Protein AF-A0A401Q6K4-F1 (afdb_monomer_lite)

Radius of gyration: 17.28 Å; chains: 1; bounding box: 44×30×39 Å

Structure (mmCIF, N/CA/C/O backbone):
data_AF-A0A401Q6K4-F1
#
_entry.id   AF-A0A401Q6K4-F1
#
loop_
_atom_site.group_PDB
_atom_site.id
_atom_site.type_symbol
_atom_site.label_atom_id
_atom_site.label_alt_id
_atom_site.label_comp_id
_atom_site.label_asym_id
_atom_site.label_entity_id
_atom_site.label_seq_id
_atom_site.pdbx_PDB_ins_code
_atom_site.Cartn_x
_atom_site.Cartn_y
_atom_site.Cartn_z
_atom_site.occupancy
_atom_site.B_iso_or_equiv
_atom_site.auth_seq_id
_atom_site.auth_comp_id
_atom_site.auth_asym_id
_atom_site.auth_atom_id
_atom_site.pdbx_PDB_model_num
ATOM 1 N N . PHE A 1 1 ? 7.375 -14.728 -4.746 1.00 57.28 1 PHE A N 1
ATOM 2 C CA . PHE A 1 1 ? 8.450 -13.765 -4.437 1.00 57.28 1 PHE A CA 1
ATOM 3 C C . PHE A 1 1 ? 9.444 -14.452 -3.515 1.00 57.28 1 PHE A C 1
ATOM 5 O O . PHE A 1 1 ? 9.006 -14.977 -2.500 1.00 57.28 1 PHE A O 1
ATOM 12 N N . ASN A 1 2 ? 10.728 -14.509 -3.876 1.00 75.00 2 ASN A N 1
ATOM 13 C CA . ASN A 1 2 ? 11.779 -15.049 -3.009 1.00 75.00 2 ASN A CA 1
ATOM 14 C C . ASN A 1 2 ? 12.765 -13.924 -2.671 1.00 75.00 2 ASN A C 1
ATOM 16 O O . ASN A 1 2 ? 13.470 -13.438 -3.550 1.00 75.00 2 ASN A O 1
ATOM 20 N N . THR A 1 3 ? 12.796 -13.490 -1.413 1.00 74.88 3 THR A N 1
ATOM 21 C CA . THR A 1 3 ? 13.631 -12.361 -0.975 1.00 74.88 3 THR A CA 1
ATOM 22 C C . THR A 1 3 ? 15.122 -12.694 -0.938 1.00 74.88 3 THR A C 1
ATOM 24 O O . THR A 1 3 ? 15.938 -11.778 -0.959 1.00 74.88 3 THR A O 1
ATOM 27 N N . THR A 1 4 ? 15.495 -13.977 -0.9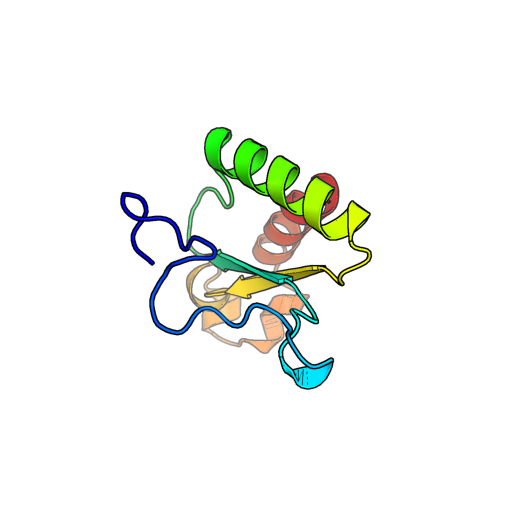26 1.00 85.12 4 THR A N 1
ATOM 28 C CA . THR A 1 4 ? 16.899 -14.422 -0.939 1.00 85.12 4 THR A CA 1
ATOM 29 C C . THR A 1 4 ? 17.439 -14.670 -2.347 1.00 85.12 4 THR A C 1
ATOM 31 O O . THR A 1 4 ? 18.626 -14.939 -2.514 1.00 85.12 4 THR A O 1
ATOM 34 N N . SER A 1 5 ? 16.596 -14.576 -3.377 1.00 85.06 5 SER A N 1
ATOM 35 C CA . SER A 1 5 ? 16.999 -14.745 -4.777 1.00 85.06 5 SER A CA 1
ATOM 36 C C . SER A 1 5 ? 16.282 -13.711 -5.647 1.00 85.06 5 SER A C 1
ATOM 38 O O . SER A 1 5 ? 15.272 -14.034 -6.280 1.00 85.06 5 SER A O 1
ATOM 40 N N . PRO A 1 6 ? 16.755 -12.450 -5.639 1.00 84.88 6 PRO A N 1
ATOM 41 C CA . PRO A 1 6 ? 16.197 -11.387 -6.465 1.00 84.88 6 PRO A CA 1
ATOM 42 C C . PRO A 1 6 ? 16.280 -11.746 -7.952 1.00 84.88 6 PRO A C 1
ATOM 44 O O . PRO A 1 6 ? 17.231 -12.394 -8.384 1.00 84.88 6 PRO A O 1
ATOM 47 N N . ILE A 1 7 ? 15.306 -11.292 -8.743 1.00 86.75 7 ILE A N 1
ATOM 48 C CA . ILE A 1 7 ? 15.364 -11.424 -10.201 1.00 86.75 7 ILE A CA 1
ATOM 49 C C . ILE A 1 7 ? 16.516 -10.559 -10.720 1.00 86.75 7 ILE A C 1
ATOM 51 O O . ILE A 1 7 ? 16.580 -9.362 -10.446 1.00 86.75 7 ILE A O 1
ATOM 55 N N . GLN A 1 8 ? 17.408 -11.181 -11.479 1.00 88.88 8 GLN A N 1
ATOM 56 C CA . GLN A 1 8 ? 18.547 -10.551 -12.138 1.00 88.88 8 GLN A CA 1
ATOM 57 C C . GLN A 1 8 ? 18.418 -10.679 -13.660 1.00 88.88 8 GLN A C 1
ATOM 59 O O . GLN A 1 8 ? 17.598 -11.437 -14.179 1.00 88.88 8 GLN A O 1
ATOM 64 N N . THR A 1 9 ? 19.228 -9.925 -14.401 1.00 89.12 9 THR A N 1
ATOM 65 C CA . THR A 1 9 ? 19.155 -9.867 -15.872 1.00 89.12 9 THR A CA 1
ATOM 66 C C . THR A 1 9 ? 19.561 -11.172 -16.566 1.00 89.12 9 THR A C 1
ATOM 68 O O . THR A 1 9 ? 19.281 -11.354 -17.754 1.00 89.12 9 THR A O 1
ATOM 71 N N . ASP A 1 10 ? 20.215 -12.079 -15.844 1.00 89.75 10 ASP A N 1
ATOM 72 C CA . ASP A 1 10 ? 20.589 -13.438 -16.240 1.00 89.75 10 ASP A CA 1
ATOM 73 C C . ASP A 1 10 ? 19.588 -14.507 -15.760 1.00 89.75 10 ASP A C 1
ATOM 75 O O . ASP A 1 10 ? 19.696 -15.672 -16.150 1.00 89.75 10 ASP A O 1
ATOM 79 N N . THR A 1 11 ? 18.581 -14.130 -14.962 1.00 91.56 11 THR A N 1
ATOM 80 C CA . THR A 1 11 ? 17.544 -15.053 -14.493 1.00 91.56 11 THR A CA 1
ATOM 81 C C . THR A 1 11 ? 16.783 -15.631 -15.682 1.00 91.56 11 THR A C 1
ATOM 83 O O . THR A 1 11 ? 16.322 -14.911 -16.571 1.00 91.56 11 THR A O 1
ATOM 86 N N . LYS A 1 12 ? 16.624 -16.960 -15.704 1.00 89.12 12 LYS A N 1
ATOM 87 C CA . LYS A 1 12 ? 15.899 -17.652 -16.774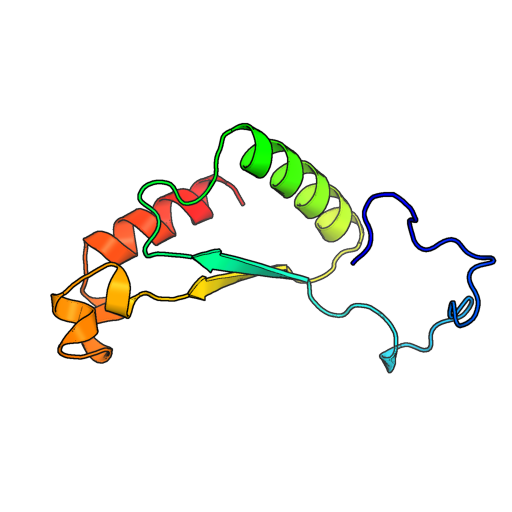 1.00 89.12 12 LYS A CA 1
ATOM 88 C C . LYS A 1 12 ? 14.474 -17.096 -16.888 1.00 89.12 12 LYS A C 1
ATOM 90 O O . LYS A 1 12 ? 13.716 -17.143 -15.926 1.00 89.12 12 LYS A O 1
ATOM 95 N N . GLY A 1 13 ? 14.116 -16.611 -18.077 1.00 87.31 13 GLY A N 1
ATOM 96 C CA . GLY A 1 13 ? 12.814 -15.988 -18.343 1.00 87.31 13 GLY A CA 1
ATOM 97 C C . GLY A 1 13 ? 12.766 -14.474 -18.111 1.00 87.31 13 GLY A C 1
ATOM 98 O O . GLY A 1 13 ? 11.712 -13.883 -18.317 1.00 87.31 13 GLY A O 1
ATOM 99 N N . TYR A 1 14 ? 13.876 -13.830 -17.726 1.00 87.62 14 TYR A N 1
ATOM 100 C CA . TYR A 1 14 ? 13.945 -12.372 -17.641 1.00 87.62 14 TYR A CA 1
ATOM 101 C C . TYR A 1 14 ? 13.814 -11.728 -19.027 1.00 87.62 14 TYR A C 1
ATOM 103 O O . TYR A 1 14 ? 14.599 -12.002 -19.941 1.00 87.62 14 TYR A O 1
ATOM 111 N N . ILE A 1 15 ? 12.836 -10.836 -19.173 1.00 88.56 15 ILE A N 1
ATOM 112 C CA . ILE A 1 15 ? 12.591 -10.095 -20.411 1.00 88.56 15 ILE A CA 1
ATOM 113 C C . ILE A 1 15 ? 13.524 -8.879 -20.434 1.00 88.56 15 ILE A C 1
ATOM 115 O O . ILE A 1 15 ? 13.260 -7.859 -19.803 1.00 88.56 15 ILE A O 1
ATOM 119 N N . LYS A 1 16 ? 14.643 -8.989 -21.160 1.00 86.50 16 LYS A N 1
ATOM 120 C CA . LYS A 1 16 ? 15.649 -7.912 -21.259 1.00 86.50 16 LYS A CA 1
ATOM 121 C C . LYS A 1 16 ? 15.143 -6.675 -21.998 1.00 86.50 16 LYS A C 1
ATOM 123 O O . LYS A 1 16 ? 15.517 -5.560 -21.651 1.00 86.50 16 LYS A O 1
ATOM 128 N N . SER A 1 17 ? 14.316 -6.880 -23.016 1.00 88.75 17 SER A N 1
ATOM 129 C CA . SER A 1 17 ? 13.779 -5.822 -23.871 1.00 88.75 17 SER A CA 1
ATOM 130 C C . SER A 1 17 ? 12.267 -5.953 -23.906 1.00 88.75 17 SER A C 1
ATOM 132 O O . SER A 1 17 ? 11.711 -6.537 -24.829 1.00 88.75 17 SER A O 1
ATOM 134 N N . ALA A 1 18 ? 11.626 -5.459 -22.848 1.00 87.00 18 ALA A N 1
ATOM 135 C CA . ALA A 1 18 ? 10.178 -5.470 -22.729 1.00 87.00 18 ALA A CA 1
ATOM 136 C C . ALA A 1 18 ? 9.548 -4.584 -23.810 1.00 87.00 18 ALA A C 1
ATOM 138 O O . ALA A 1 18 ? 9.927 -3.421 -23.986 1.00 87.00 18 ALA A O 1
ATOM 139 N N . THR A 1 19 ? 8.560 -5.126 -24.511 1.00 92.44 19 THR A N 1
ATOM 140 C CA . THR A 1 19 ? 7.605 -4.336 -25.287 1.00 92.44 19 THR A CA 1
ATOM 141 C C . THR A 1 19 ? 6.810 -3.427 -24.354 1.00 92.44 19 THR A C 1
ATOM 143 O O . THR A 1 19 ? 6.768 -3.645 -23.144 1.00 92.44 19 THR A O 1
ATOM 146 N N . ILE A 1 20 ? 6.144 -2.405 -24.900 1.00 88.44 20 ILE A N 1
ATOM 147 C CA . ILE A 1 20 ? 5.341 -1.470 -24.095 1.00 88.44 20 ILE A CA 1
ATOM 148 C C . ILE A 1 20 ? 4.348 -2.232 -23.204 1.00 88.44 20 ILE A C 1
ATOM 150 O O . ILE A 1 20 ? 4.314 -1.983 -22.007 1.00 88.44 20 ILE A O 1
ATOM 154 N N . GLY A 1 21 ? 3.637 -3.223 -23.758 1.00 89.38 21 GLY A N 1
ATOM 155 C CA . GLY A 1 21 ? 2.647 -4.022 -23.025 1.00 89.38 21 GLY A CA 1
ATOM 156 C C . GLY A 1 21 ? 3.218 -4.922 -21.921 1.00 89.38 21 GLY A C 1
ATOM 157 O O . GLY A 1 21 ? 2.467 -5.368 -21.060 1.00 89.38 21 GLY A O 1
ATOM 158 N N . GLU A 1 22 ? 4.528 -5.163 -21.911 1.00 87.94 22 GLU A N 1
ATOM 159 C CA . GLU A 1 22 ? 5.218 -5.960 -20.888 1.00 87.94 22 GLU A CA 1
ATOM 160 C C . GLU A 1 22 ? 5.812 -5.096 -19.765 1.00 87.94 22 GLU A C 1
ATOM 162 O O . GLU A 1 22 ? 6.312 -5.630 -18.773 1.00 87.94 22 GLU A O 1
ATOM 167 N N . ARG A 1 23 ? 5.783 -3.762 -19.898 1.00 88.56 23 ARG A N 1
ATOM 168 C CA . ARG A 1 23 ? 6.274 -2.847 -18.860 1.00 88.56 23 ARG A CA 1
ATOM 169 C C . ARG A 1 23 ? 5.260 -2.722 -17.724 1.00 88.56 23 ARG A C 1
ATOM 171 O O . ARG A 1 23 ? 4.072 -2.996 -17.868 1.00 88.56 23 ARG A O 1
ATOM 178 N N . ILE A 1 24 ? 5.743 -2.287 -16.565 1.00 90.00 24 ILE A N 1
ATOM 179 C CA . ILE A 1 24 ? 4.874 -1.943 -15.440 1.00 90.00 24 ILE A CA 1
ATOM 180 C C . ILE A 1 24 ? 4.172 -0.629 -15.780 1.00 90.00 24 ILE A C 1
ATOM 182 O O . ILE A 1 24 ? 4.829 0.382 -16.009 1.00 90.00 24 ILE A O 1
ATOM 186 N N . HIS A 1 25 ? 2.843 -0.659 -15.802 1.00 93.06 25 HIS A N 1
ATOM 187 C CA . HIS A 1 25 ? 2.014 0.511 -16.107 1.00 93.06 25 HIS A CA 1
ATOM 188 C C . HIS A 1 25 ? 1.469 1.196 -14.852 1.00 93.06 25 HIS A C 1
ATOM 190 O O . HIS A 1 25 ? 1.038 2.340 -14.919 1.00 93.06 25 HIS A O 1
ATOM 196 N N . CYS A 1 26 ? 1.438 0.491 -13.721 1.00 94.56 26 CYS A N 1
ATOM 197 C CA . CYS A 1 26 ? 0.969 1.008 -12.443 1.00 94.56 26 CYS A CA 1
ATOM 198 C C . CYS A 1 26 ? 1.507 0.136 -11.306 1.00 94.56 26 CYS A C 1
ATOM 200 O O . CYS A 1 26 ? 1.674 -1.077 -11.470 1.00 94.56 26 CYS A O 1
ATOM 202 N N . VAL A 1 27 ? 1.749 0.748 -10.151 1.00 94.19 27 VAL A N 1
ATOM 203 C CA . VAL A 1 27 ? 2.060 0.052 -8.900 1.00 94.19 27 VAL A CA 1
ATOM 204 C C . VAL A 1 27 ? 0.880 0.189 -7.945 1.00 94.19 27 VAL A C 1
ATOM 206 O O . VAL A 1 27 ? 0.393 1.292 -7.704 1.00 94.19 27 VAL A O 1
ATOM 209 N N . VAL A 1 28 ? 0.432 -0.940 -7.388 1.00 94.88 28 VAL A N 1
ATOM 210 C CA . VAL A 1 28 ? -0.674 -0.989 -6.424 1.00 94.88 28 VAL A CA 1
ATOM 211 C C . VAL A 1 28 ? -0.163 -1.433 -5.055 1.00 94.88 28 VAL A C 1
ATOM 213 O O . VAL A 1 28 ? 0.386 -2.526 -4.915 1.00 94.88 28 VAL A O 1
ATOM 216 N N . TYR A 1 29 ? -0.385 -0.607 -4.034 1.00 92.12 29 TYR A N 1
ATOM 217 C CA . TYR A 1 29 ? -0.099 -0.919 -2.633 1.00 92.12 29 TYR A CA 1
ATOM 218 C C . TYR A 1 29 ? -1.349 -1.494 -1.973 1.00 92.12 29 TYR A C 1
ATOM 220 O O . TYR A 1 29 ? -2.310 -0.773 -1.725 1.00 92.12 29 TYR A O 1
ATOM 228 N N . VAL A 1 30 ? -1.347 -2.796 -1.691 1.00 93.69 30 VAL A N 1
ATOM 229 C CA . VAL A 1 30 ? -2.491 -3.480 -1.074 1.00 93.69 30 VAL A CA 1
ATOM 230 C C . VAL A 1 30 ? -2.330 -3.486 0.443 1.00 93.69 30 VAL A C 1
ATOM 232 O O . VAL A 1 30 ? -1.381 -4.077 0.960 1.00 93.69 30 VAL A O 1
ATOM 235 N N . LEU A 1 31 ? -3.249 -2.832 1.154 1.00 93.56 31 LEU A N 1
ATOM 236 C CA . LEU A 1 31 ? -3.205 -2.664 2.607 1.00 93.56 31 LEU A CA 1
ATOM 237 C C . LEU A 1 31 ? -4.417 -3.313 3.270 1.00 93.56 31 LEU A C 1
ATOM 239 O O . LEU A 1 31 ? -5.532 -3.233 2.763 1.00 93.56 31 LEU A O 1
ATOM 243 N N . ASP A 1 32 ? -4.194 -3.954 4.411 1.00 95.12 32 ASP A N 1
ATOM 244 C CA . ASP A 1 32 ? -5.232 -4.638 5.181 1.00 95.12 32 ASP A CA 1
ATOM 245 C C . ASP A 1 32 ? -5.820 -3.678 6.230 1.00 95.12 32 ASP A C 1
ATOM 247 O O . ASP A 1 32 ? -5.142 -3.298 7.190 1.00 95.12 32 ASP A O 1
ATOM 251 N N . ALA A 1 33 ? -7.078 -3.270 6.041 1.00 95.44 33 ALA A N 1
ATOM 252 C CA . ALA A 1 33 ? -7.766 -2.353 6.940 1.00 95.44 33 ALA A CA 1
ATOM 253 C C . 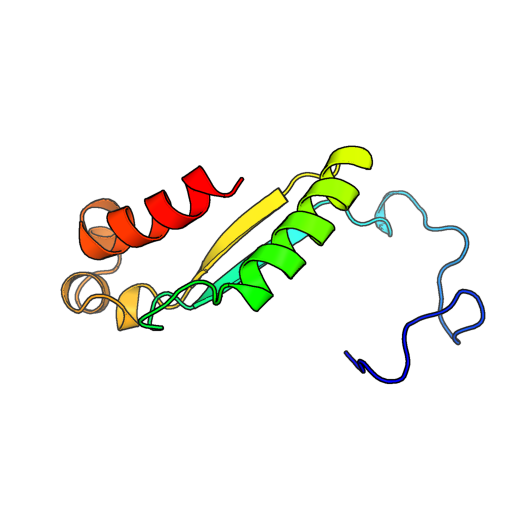ALA A 1 33 ? -8.066 -2.980 8.303 1.00 95.44 33 ALA A C 1
ATOM 255 O O . ALA A 1 33 ? -8.156 -2.235 9.278 1.00 95.44 33 ALA A O 1
ATOM 256 N N . SER A 1 34 ? -8.187 -4.308 8.410 1.00 95.12 34 SER A N 1
ATOM 257 C CA . SER A 1 34 ? -8.527 -4.962 9.682 1.00 95.12 34 SER A CA 1
ATOM 258 C C . SER A 1 34 ? -7.356 -4.972 10.666 1.00 95.12 34 SER A C 1
ATOM 260 O O . SER A 1 34 ? -7.521 -5.231 11.860 1.00 95.12 34 SER A O 1
ATOM 262 N N . LYS A 1 35 ? -6.151 -4.608 10.207 1.00 93.75 35 LYS A N 1
ATOM 263 C CA . LYS A 1 35 ? -4.999 -4.409 11.085 1.00 93.75 35 LYS A CA 1
ATOM 264 C C . LYS A 1 35 ? -5.155 -3.137 11.928 1.00 93.75 35 LYS A C 1
ATOM 266 O O . LYS A 1 35 ? -5.546 -2.092 11.400 1.00 93.75 35 LYS A O 1
ATOM 271 N N . PRO A 1 36 ? -4.774 -3.174 13.220 1.00 85.44 36 PRO A N 1
ATOM 272 C CA . PRO A 1 36 ? -4.815 -1.990 14.081 1.00 85.44 36 PRO A CA 1
ATOM 273 C C . PRO A 1 36 ? -3.877 -0.888 13.572 1.00 85.44 36 PRO A C 1
ATOM 275 O O . PRO A 1 36 ? -4.212 0.290 13.630 1.00 85.44 36 PRO A O 1
ATOM 278 N N . THR A 1 37 ? -2.745 -1.281 12.985 1.00 88.94 37 THR A N 1
ATOM 279 C CA . THR A 1 37 ? -1.784 -0.382 12.344 1.00 88.94 37 THR A CA 1
ATOM 280 C C . THR A 1 37 ? -1.693 -0.720 10.861 1.00 88.94 37 THR A C 1
ATOM 282 O O . THR A 1 37 ? -1.395 -1.862 10.516 1.00 88.94 37 THR A O 1
ATOM 285 N N . LEU A 1 38 ? -1.910 0.270 9.990 1.00 88.06 38 LEU A N 1
ATOM 286 C CA . LEU A 1 38 ? -1.805 0.104 8.532 1.00 88.06 38 LEU A CA 1
ATOM 287 C C . LEU A 1 38 ? -0.366 -0.153 8.075 1.00 88.06 38 LEU A C 1
ATOM 289 O O . LEU A 1 38 ? -0.118 -1.036 7.260 1.00 88.06 38 LEU A O 1
ATOM 293 N N . LEU A 1 39 ? 0.582 0.619 8.611 1.00 88.25 39 LEU A N 1
ATOM 294 C CA . LEU A 1 39 ? 2.000 0.548 8.271 1.00 88.25 39 LEU A CA 1
ATOM 295 C C . LEU A 1 39 ? 2.836 0.663 9.542 1.00 88.25 39 LEU A C 1
ATOM 297 O O . LEU A 1 39 ? 2.681 1.613 10.309 1.00 88.25 39 LEU A O 1
ATOM 301 N N . SER A 1 40 ? 3.741 -0.290 9.764 1.00 90.19 40 SER A N 1
ATOM 302 C CA . SER A 1 40 ? 4.789 -0.120 10.771 1.00 90.19 40 SER A CA 1
ATOM 303 C C . SER A 1 40 ? 5.796 0.946 10.307 1.00 90.19 40 SER A C 1
ATOM 305 O O . SER A 1 40 ? 5.935 1.156 9.100 1.00 90.19 40 SER A O 1
ATOM 307 N N . PRO A 1 41 ? 6.570 1.569 11.218 1.00 90.31 41 PRO A N 1
ATOM 308 C CA . PRO A 1 41 ? 7.600 2.539 10.834 1.00 90.31 41 PRO A CA 1
ATOM 309 C C . PRO A 1 41 ? 8.637 1.984 9.847 1.00 90.31 41 PRO A C 1
ATOM 311 O O . PRO A 1 41 ? 9.197 2.720 9.041 1.00 90.31 41 PRO A O 1
ATOM 314 N N . GLU A 1 42 ? 8.918 0.680 9.906 1.00 90.88 42 GLU A N 1
ATOM 315 C CA . GLU A 1 42 ? 9.803 0.012 8.949 1.00 90.88 42 GLU A CA 1
ATOM 316 C C . GLU A 1 42 ? 9.147 -0.124 7.569 1.00 90.88 42 GLU A C 1
ATOM 318 O O . GLU A 1 42 ? 9.788 0.138 6.550 1.00 90.88 42 GLU A O 1
ATOM 323 N N . MET A 1 43 ? 7.870 -0.520 7.532 1.00 88.81 43 MET A N 1
ATOM 324 C CA . MET A 1 43 ? 7.122 -0.668 6.284 1.00 88.81 43 MET A CA 1
ATOM 325 C C . MET A 1 43 ? 6.938 0.680 5.590 1.00 88.81 43 MET A C 1
ATOM 327 O O . MET A 1 43 ? 7.102 0.768 4.380 1.00 88.81 43 MET A O 1
ATOM 331 N N . GLU A 1 44 ? 6.668 1.730 6.362 1.00 88.81 44 GLU A N 1
ATOM 332 C CA . GLU A 1 44 ? 6.571 3.103 5.873 1.00 88.81 44 GLU A CA 1
ATOM 333 C C . GLU A 1 44 ? 7.855 3.542 5.167 1.00 88.81 44 GLU A C 1
ATOM 335 O O . GLU A 1 44 ? 7.802 3.925 4.005 1.00 88.81 44 GLU A O 1
ATOM 340 N N . ARG A 1 45 ? 9.028 3.370 5.795 1.00 91.19 45 ARG A N 1
ATOM 341 C CA . ARG A 1 45 ? 10.313 3.695 5.147 1.00 91.19 45 ARG A CA 1
ATOM 342 C C . ARG A 1 45 ? 10.517 2.920 3.847 1.00 91.19 45 ARG A C 1
ATOM 344 O O . ARG A 1 45 ? 10.964 3.493 2.860 1.00 91.19 45 ARG A O 1
ATOM 351 N N . LYS A 1 46 ? 10.195 1.621 3.837 1.00 90.31 46 LYS A N 1
ATOM 352 C CA . LYS A 1 46 ? 10.305 0.779 2.634 1.00 90.31 46 LYS A CA 1
ATOM 353 C C . LYS A 1 46 ? 9.373 1.263 1.525 1.00 90.31 46 LYS A C 1
ATOM 355 O O . LYS A 1 46 ? 9.801 1.333 0.376 1.00 90.31 46 LYS A O 1
ATOM 360 N N . MET A 1 47 ? 8.131 1.609 1.862 1.00 90.00 47 MET A N 1
ATOM 361 C CA . MET A 1 47 ? 7.167 2.131 0.896 1.00 90.00 47 MET A CA 1
ATOM 362 C C . MET A 1 47 ? 7.598 3.485 0.349 1.00 90.00 47 MET A C 1
ATOM 364 O O . MET A 1 47 ? 7.608 3.614 -0.867 1.00 90.00 47 MET A O 1
ATOM 368 N N . CYS A 1 48 ? 8.053 4.424 1.182 1.00 90.44 48 CYS A N 1
ATOM 369 C CA . CYS A 1 48 ? 8.566 5.716 0.714 1.00 90.44 48 CYS A CA 1
ATOM 370 C C . CYS A 1 48 ? 9.734 5.551 -0.272 1.00 90.44 48 CYS A C 1
ATOM 372 O O . CYS A 1 48 ? 9.764 6.210 -1.309 1.00 90.44 48 CYS A O 1
ATOM 374 N N . THR A 1 49 ? 10.670 4.629 -0.005 1.00 92.75 49 THR A N 1
ATOM 375 C CA . THR A 1 49 ? 11.767 4.334 -0.943 1.00 92.75 49 THR A CA 1
ATOM 376 C C . THR A 1 49 ? 11.247 3.826 -2.288 1.00 92.75 49 THR A C 1
ATOM 378 O O . THR A 1 49 ? 11.718 4.272 -3.331 1.00 92.75 49 THR A O 1
ATOM 381 N N . ILE A 1 50 ? 10.273 2.909 -2.281 1.00 91.25 50 ILE A N 1
ATOM 382 C CA . ILE A 1 50 ? 9.670 2.393 -3.518 1.00 91.25 50 ILE A CA 1
ATOM 383 C C . ILE A 1 50 ? 8.916 3.516 -4.236 1.00 91.25 50 ILE A C 1
ATOM 385 O O . ILE A 1 50 ? 9.121 3.710 -5.426 1.00 91.25 50 ILE A O 1
ATOM 389 N N . GLN A 1 51 ? 8.084 4.276 -3.523 1.00 92.00 51 GLN A N 1
ATOM 390 C CA . GLN A 1 51 ? 7.281 5.356 -4.093 1.00 92.00 51 GLN A CA 1
ATOM 391 C C . GLN A 1 51 ? 8.152 6.395 -4.791 1.00 92.00 51 GLN A C 1
ATOM 393 O O . GLN A 1 51 ? 7.854 6.753 -5.924 1.00 92.00 51 GLN A O 1
ATOM 398 N N . SER A 1 52 ? 9.261 6.812 -4.169 1.00 93.06 52 SER A N 1
ATOM 399 C CA . SER A 1 52 ? 10.222 7.736 -4.781 1.00 93.06 52 SER A CA 1
ATOM 400 C C . SER A 1 52 ? 10.757 7.197 -6.110 1.00 93.06 52 SER A C 1
ATOM 402 O O . SER A 1 52 ? 10.723 7.902 -7.111 1.00 93.06 52 SER A O 1
ATOM 404 N N . GLN A 1 53 ? 11.187 5.931 -6.149 1.00 92.75 53 GLN A N 1
ATOM 405 C CA . GLN A 1 53 ? 11.717 5.315 -7.372 1.00 92.75 53 GLN A CA 1
ATOM 406 C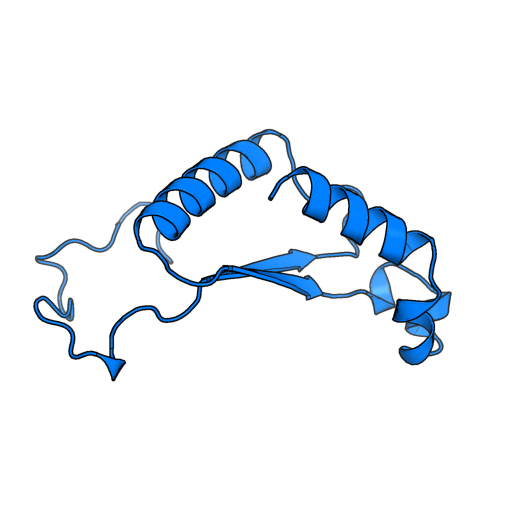 C . GLN A 1 53 ? 10.659 5.195 -8.475 1.00 92.75 53 GLN A C 1
ATOM 408 O O . GLN A 1 53 ? 10.964 5.369 -9.649 1.00 92.75 53 GLN A O 1
ATOM 413 N N . ILE A 1 54 ? 9.418 4.871 -8.112 1.00 93.88 54 ILE A N 1
ATOM 414 C CA . ILE A 1 54 ? 8.313 4.721 -9.065 1.00 93.88 54 ILE A CA 1
ATOM 415 C C . ILE A 1 54 ? 7.845 6.091 -9.585 1.00 93.88 54 ILE A C 1
ATOM 417 O O . ILE A 1 54 ? 7.517 6.204 -10.766 1.00 93.88 54 ILE A O 1
ATOM 421 N N . THR A 1 55 ? 7.889 7.134 -8.748 1.00 92.44 55 THR A N 1
ATOM 422 C CA . THR A 1 55 ? 7.649 8.530 -9.147 1.00 92.44 55 THR A CA 1
ATOM 423 C C . THR A 1 55 ? 8.694 9.014 -10.148 1.00 92.44 55 THR A C 1
ATOM 425 O O . THR A 1 55 ? 8.315 9.590 -11.163 1.00 92.44 55 THR A O 1
ATOM 428 N N . ASP A 1 56 ? 9.980 8.723 -9.924 1.00 95.12 56 ASP A N 1
ATOM 429 C CA . ASP A 1 56 ? 11.061 9.074 -10.864 1.00 95.12 56 ASP A CA 1
ATOM 430 C C . ASP A 1 56 ? 10.891 8.398 -12.237 1.00 95.12 56 ASP A C 1
ATOM 432 O O . ASP A 1 56 ? 11.380 8.889 -13.254 1.00 95.12 56 ASP A O 1
ATOM 436 N N . LEU A 1 57 ? 10.193 7.259 -12.272 1.00 92.94 57 LEU A N 1
ATOM 437 C CA . LEU A 1 57 ? 9.844 6.531 -13.493 1.00 92.94 57 LEU A CA 1
ATOM 438 C C . LEU A 1 57 ? 8.520 6.995 -14.122 1.00 92.94 57 LEU A C 1
ATOM 440 O O . LEU A 1 57 ? 8.106 6.411 -15.124 1.00 92.94 57 LEU A O 1
ATOM 444 N N . GLU A 1 58 ? 7.855 7.997 -13.540 1.00 94.56 58 GLU A N 1
ATOM 445 C CA . GLU A 1 58 ? 6.552 8.529 -13.966 1.00 94.56 58 GLU A CA 1
ATOM 446 C C . GLU A 1 58 ? 5.450 7.454 -14.055 1.00 94.56 58 GLU A C 1
ATOM 448 O O . GLU A 1 58 ? 4.511 7.548 -14.849 1.00 94.56 58 GLU A O 1
ATOM 453 N N . ILE A 1 59 ? 5.549 6.404 -13.232 1.00 95.06 59 ILE A N 1
ATOM 454 C CA . ILE A 1 59 ? 4.574 5.311 -13.201 1.00 95.06 59 ILE A CA 1
ATOM 455 C C . ILE A 1 59 ? 3.459 5.655 -12.196 1.00 95.06 59 ILE A C 1
ATOM 457 O O . ILE A 1 59 ? 3.750 5.928 -11.030 1.00 95.06 59 ILE A O 1
ATOM 461 N N . PRO A 1 60 ? 2.174 5.587 -12.593 1.00 95.00 60 PRO A N 1
ATOM 462 C CA . PRO A 1 60 ? 1.040 5.782 -11.694 1.00 95.00 60 PRO A CA 1
ATOM 463 C C . PRO A 1 60 ? 1.056 4.862 -10.470 1.00 95.00 60 PRO A C 1
ATOM 465 O O . PRO A 1 60 ? 1.299 3.655 -10.571 1.00 95.00 60 PRO A O 1
ATOM 468 N N . GLN A 1 61 ? 0.707 5.424 -9.316 1.00 93.69 61 GLN A N 1
ATOM 469 C CA . GLN A 1 61 ? 0.690 4.724 -8.034 1.00 93.69 61 GLN A CA 1
ATOM 470 C C . GLN A 1 61 ? -0.709 4.764 -7.424 1.00 93.69 61 GLN A C 1
ATOM 472 O O . GLN A 1 61 ? -1.345 5.816 -7.392 1.00 93.69 61 GLN A O 1
ATOM 477 N N . VAL A 1 62 ? -1.194 3.616 -6.949 1.00 93.00 62 VAL A N 1
ATOM 478 C CA . VAL A 1 62 ? -2.531 3.467 -6.356 1.00 93.00 62 VAL A CA 1
ATOM 479 C C . VAL A 1 62 ? -2.425 2.723 -5.033 1.00 93.00 62 VAL A C 1
ATOM 481 O O . VAL A 1 62 ? -1.691 1.745 -4.914 1.00 93.00 62 VAL A O 1
ATOM 484 N N . VAL A 1 63 ? -3.195 3.149 -4.035 1.00 91.69 63 VAL A N 1
ATOM 485 C CA . VAL A 1 63 ? -3.343 2.418 -2.773 1.00 91.6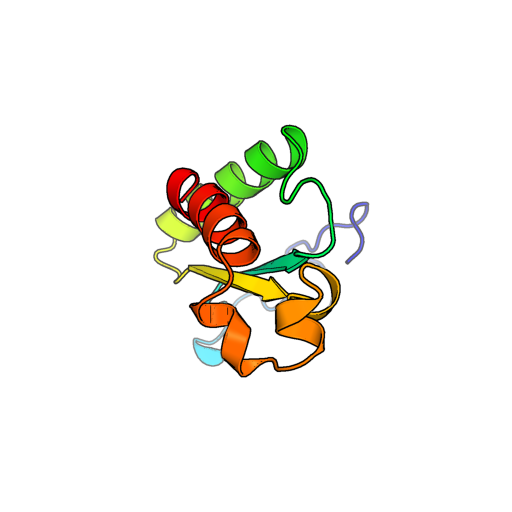9 63 VAL A CA 1
ATOM 486 C C . VAL A 1 63 ? -4.702 1.728 -2.756 1.00 91.69 63 VAL A C 1
ATOM 488 O O . VAL A 1 63 ? -5.733 2.368 -2.944 1.00 91.69 63 VAL A O 1
ATOM 491 N N . LEU A 1 64 ? -4.702 0.416 -2.532 1.00 94.56 64 LEU A N 1
ATOM 492 C CA . LEU A 1 64 ? -5.897 -0.408 -2.402 1.00 94.56 64 LEU A CA 1
ATOM 493 C C . LEU A 1 64 ? -6.056 -0.836 -0.943 1.00 94.56 64 LEU A C 1
ATOM 495 O O . LEU A 1 64 ? -5.361 -1.731 -0.461 1.00 94.56 64 LEU A O 1
ATOM 499 N N . LEU A 1 65 ? -6.995 -0.200 -0.248 1.00 94.62 65 LEU A N 1
ATOM 500 C CA . LEU A 1 65 ? -7.378 -0.579 1.105 1.00 94.62 65 LEU A CA 1
ATOM 501 C C . LEU A 1 65 ? -8.395 -1.731 1.049 1.00 94.62 65 LEU A C 1
ATOM 503 O O . LEU A 1 65 ? -9.471 -1.596 0.475 1.00 94.62 65 LEU A O 1
ATOM 507 N N . THR A 1 66 ? -8.037 -2.874 1.622 1.00 96.06 66 THR A N 1
ATOM 508 C CA . THR A 1 66 ? -8.806 -4.130 1.588 1.00 96.06 66 THR A CA 1
ATOM 509 C C . THR A 1 66 ? -9.356 -4.492 2.964 1.00 96.06 66 THR A C 1
ATOM 511 O O . THR A 1 66 ? -8.915 -3.932 3.965 1.00 96.06 66 THR A O 1
ATOM 514 N N . LYS A 1 67 ? -10.300 -5.443 3.017 1.00 96.94 67 LYS A N 1
ATOM 515 C CA . LYS A 1 67 ? -10.934 -5.939 4.256 1.00 96.94 67 LYS A CA 1
ATOM 516 C C . LYS A 1 67 ? -11.591 -4.848 5.105 1.00 96.94 67 LYS A C 1
ATOM 518 O O . LYS A 1 67 ? -11.498 -4.825 6.332 1.00 96.94 67 LYS A O 1
ATOM 523 N N . VAL A 1 68 ? -12.215 -3.888 4.430 1.00 96.38 68 VAL A N 1
ATOM 524 C CA . VAL A 1 68 ? -12.910 -2.762 5.069 1.00 96.38 68 VAL A CA 1
ATOM 525 C C . VAL A 1 68 ? -14.150 -3.212 5.849 1.00 96.38 68 VAL A C 1
ATOM 527 O O . VAL A 1 68 ? -14.518 -2.576 6.831 1.00 96.38 68 VAL A O 1
ATOM 530 N N . ASP A 1 69 ? -14.741 -4.334 5.446 1.00 96.94 69 ASP A N 1
ATOM 531 C CA . ASP A 1 69 ? -15.829 -5.045 6.114 1.00 96.94 69 ASP A CA 1
ATOM 532 C C . ASP A 1 69 ? -15.407 -5.638 7.463 1.00 96.94 69 ASP A C 1
ATOM 534 O O . ASP A 1 69 ? -16.117 -5.491 8.453 1.00 96.94 69 ASP A O 1
ATOM 538 N N . GLU A 1 70 ? -14.216 -6.237 7.534 1.00 97.31 70 GLU A N 1
ATOM 539 C CA . GLU A 1 70 ? -13.654 -6.748 8.791 1.00 97.31 70 GLU A CA 1
ATOM 540 C C . GLU A 1 70 ? -13.203 -5.616 9.727 1.00 97.31 70 GLU A C 1
ATOM 542 O O . GLU A 1 70 ? -13.194 -5.770 10.948 1.00 97.31 70 GLU A O 1
ATOM 547 N N . ALA A 1 71 ? -12.794 -4.478 9.163 1.00 95.50 71 ALA A N 1
ATOM 548 C CA . ALA A 1 71 ? -12.267 -3.349 9.921 1.00 95.50 71 ALA A CA 1
ATOM 549 C C . ALA A 1 71 ? -13.349 -2.550 10.661 1.00 95.50 71 ALA A C 1
ATOM 551 O O . ALA A 1 71 ? -13.054 -1.893 11.657 1.00 95.50 71 ALA A O 1
ATOM 552 N N . CYS A 1 72 ? -14.592 -2.566 10.174 1.00 96.00 72 CYS A N 1
ATOM 553 C CA . CYS A 1 72 ? -15.682 -1.789 10.747 1.00 96.00 72 CYS A CA 1
ATOM 554 C C . CYS A 1 72 ? -16.994 -2.586 10.690 1.00 96.00 72 CYS A C 1
ATOM 556 O O . CYS A 1 72 ? -17.499 -2.811 9.592 1.00 96.00 72 CYS A O 1
ATOM 558 N N . PRO A 1 73 ? -17.608 -2.941 1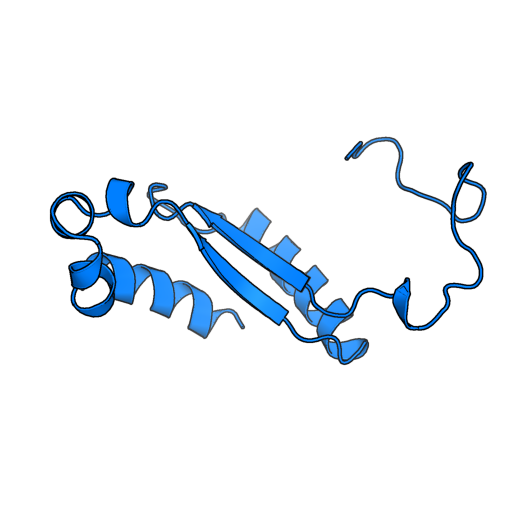1.838 1.00 95.31 73 PRO A N 1
ATOM 559 C CA . PRO A 1 73 ? -18.860 -3.703 11.861 1.00 95.31 73 PRO A CA 1
ATOM 560 C C . PRO A 1 73 ? -19.980 -3.075 11.022 1.00 95.31 73 PRO A C 1
ATOM 562 O O . PRO A 1 73 ? -20.671 -3.786 10.305 1.00 95.31 73 PRO A O 1
ATOM 565 N N . LEU A 1 74 ? -20.095 -1.740 11.022 1.00 95.75 74 LEU A N 1
ATOM 566 C CA . LEU A 1 74 ? -21.076 -1.013 10.203 1.00 95.75 74 LEU A CA 1
ATOM 567 C C . LEU A 1 74 ? -20.876 -1.234 8.695 1.00 95.75 74 LEU A C 1
ATOM 569 O O . LEU A 1 74 ? -21.840 -1.232 7.934 1.00 95.75 74 LEU A O 1
ATOM 573 N N . VAL A 1 75 ? -19.625 -1.398 8.261 1.00 97.44 75 VAL A N 1
ATOM 574 C CA . VAL A 1 75 ? -19.272 -1.691 6.863 1.00 97.44 75 VAL A CA 1
ATOM 575 C C . VAL A 1 75 ? -19.464 -3.175 6.565 1.00 97.44 75 VAL A C 1
ATOM 577 O O . VAL A 1 75 ? -19.893 -3.520 5.469 1.00 97.44 75 VAL A O 1
ATOM 580 N N . GLY A 1 76 ? -19.189 -4.052 7.533 1.00 97.12 76 GLY A N 1
ATOM 581 C CA . GLY A 1 76 ? -19.475 -5.482 7.426 1.00 97.12 76 GLY A CA 1
ATOM 582 C C . GLY A 1 76 ? -20.970 -5.795 7.303 1.00 97.12 76 GLY A C 1
ATOM 583 O O . GLY A 1 76 ? -21.340 -6.726 6.593 1.00 97.12 76 GLY A O 1
ATOM 584 N N . GLU A 1 77 ? -21.833 -5.001 7.943 1.00 97.25 77 GLU A N 1
ATOM 585 C CA . GLU A 1 77 ? -23.293 -5.097 7.805 1.00 97.25 77 GLU A CA 1
ATOM 586 C C . GLU A 1 77 ? -23.784 -4.628 6.427 1.00 97.25 77 GLU A C 1
ATOM 588 O O . GLU A 1 77 ? -24.624 -5.283 5.808 1.00 97.25 77 GLU A O 1
ATOM 593 N N . ASP A 1 78 ? -23.257 -3.506 5.930 1.00 97.00 78 ASP A N 1
ATOM 594 C CA . ASP A 1 78 ? -23.541 -2.992 4.591 1.00 97.00 78 ASP A CA 1
ATOM 595 C C . ASP A 1 78 ? -22.315 -2.267 4.027 1.00 97.00 78 ASP A C 1
ATOM 597 O O . ASP A 1 78 ? -21.952 -1.174 4.467 1.00 97.00 78 ASP A O 1
ATOM 601 N N . LEU A 1 79 ? -21.707 -2.849 2.988 1.00 95.69 79 LEU A N 1
ATOM 602 C CA . LEU A 1 79 ? -20.506 -2.313 2.341 1.00 95.69 79 LEU A CA 1
ATOM 603 C C . LEU A 1 79 ? -20.682 -0.875 1.836 1.00 95.69 79 LEU A C 1
ATOM 605 O O . LEU A 1 79 ? -19.696 -0.149 1.712 1.00 95.69 79 LEU A O 1
ATOM 609 N N . ARG A 1 80 ? -21.914 -0.423 1.566 1.00 95.50 80 ARG A N 1
ATOM 610 C CA . ARG A 1 80 ? -22.191 0.965 1.154 1.00 95.50 80 ARG A CA 1
ATOM 611 C C . ARG A 1 80 ? -21.831 1.977 2.242 1.00 95.50 80 ARG A C 1
ATOM 613 O O . ARG A 1 80 ? -21.556 3.134 1.927 1.00 95.50 80 ARG A O 1
ATOM 620 N N . ASN A 1 81 ? -21.760 1.540 3.498 1.00 96.50 81 ASN A N 1
ATOM 621 C CA . ASN A 1 81 ? -21.340 2.367 4.625 1.00 96.50 81 ASN A CA 1
ATOM 622 C C . ASN A 1 81 ? -19.838 2.673 4.617 1.00 96.50 81 ASN A C 1
ATOM 624 O O . ASN A 1 81 ? -19.401 3.509 5.403 1.00 96.50 81 ASN A O 1
ATOM 628 N N . VAL A 1 82 ? -19.039 2.063 3.730 1.00 96.38 82 VAL A N 1
ATOM 629 C CA . VAL A 1 82 ? -17.591 2.319 3.638 1.00 96.38 82 VAL A CA 1
ATOM 630 C C . VAL A 1 82 ? -17.257 3.803 3.456 1.00 96.38 82 VAL A C 1
ATOM 632 O O . VAL A 1 82 ? -16.295 4.282 4.045 1.00 96.38 82 VAL A O 1
ATOM 635 N N . VAL A 1 83 ? -18.074 4.541 2.695 1.00 91.56 83 VAL A N 1
ATOM 636 C CA . VAL A 1 83 ? -17.880 5.979 2.426 1.00 91.56 83 VAL A CA 1
ATOM 637 C C . VAL A 1 83 ? -18.228 6.842 3.642 1.00 91.56 83 VAL A C 1
ATOM 639 O O . VAL A 1 83 ? -17.703 7.939 3.789 1.00 91.56 83 VAL A O 1
ATOM 642 N N . TRP A 1 84 ? -19.099 6.344 4.518 1.00 93.75 84 TRP A N 1
ATOM 643 C CA . TRP A 1 84 ? -19.627 7.073 5.675 1.00 93.75 84 TRP A CA 1
ATOM 644 C C . TRP A 1 84 ? -18.976 6.652 6.995 1.00 93.75 84 TRP A C 1
ATOM 646 O O . TRP A 1 84 ? -19.259 7.224 8.044 1.00 93.75 84 TRP A O 1
ATOM 656 N N . SER A 1 85 ? -18.130 5.624 6.960 1.00 96.25 85 SER A N 1
ATOM 657 C CA . SER A 1 85 ? -17.449 5.111 8.138 1.00 96.25 85 SER A CA 1
ATOM 658 C C . SER A 1 85 ? -16.270 6.006 8.495 1.00 96.25 85 SER A C 1
ATOM 660 O O . SER A 1 85 ? -15.230 5.967 7.837 1.00 96.25 85 SER A O 1
ATOM 662 N N . GLU A 1 86 ? -16.401 6.744 9.598 1.00 95.12 86 GLU A N 1
ATOM 663 C CA . GLU A 1 86 ? -15.316 7.555 10.163 1.00 95.12 86 GLU A CA 1
ATOM 664 C C . GLU A 1 86 ? -14.053 6.710 10.409 1.00 95.12 86 GLU A C 1
ATOM 666 O O . GLU A 1 86 ? -12.932 7.150 10.165 1.00 95.12 86 GLU A O 1
ATOM 671 N N . HIS A 1 87 ? -14.220 5.447 10.820 1.00 93.38 87 HIS A N 1
ATOM 672 C CA . HIS A 1 87 ? -13.095 4.540 11.038 1.00 93.38 87 HIS A CA 1
ATOM 673 C C . HIS A 1 87 ? -12.300 4.265 9.752 1.00 93.38 87 HIS A C 1
ATOM 675 O O . HIS A 1 87 ? -11.066 4.227 9.771 1.00 93.38 87 HIS A O 1
ATOM 681 N N . ILE A 1 88 ? -12.995 4.072 8.627 1.00 94.88 88 ILE A N 1
ATOM 682 C CA . ILE A 1 88 ? -12.349 3.876 7.325 1.00 94.88 88 ILE A CA 1
ATOM 683 C C . ILE A 1 88 ? -11.753 5.191 6.821 1.00 94.88 88 ILE A C 1
ATOM 685 O O . ILE A 1 88 ? -10.627 5.187 6.323 1.00 94.88 88 ILE A O 1
ATOM 689 N N . GLU A 1 89 ? -12.444 6.316 7.004 1.00 93.69 89 GLU A N 1
ATOM 690 C CA . GLU A 1 89 ? -11.934 7.639 6.633 1.00 93.69 89 GLU A CA 1
ATOM 691 C C . GLU A 1 89 ? -10.606 7.954 7.336 1.00 93.69 89 GLU A C 1
ATOM 693 O O . GLU A 1 89 ? -9.625 8.305 6.679 1.00 93.69 89 GLU A O 1
ATOM 698 N N . GLN A 1 90 ? -10.525 7.742 8.651 1.00 92.31 90 GLN A N 1
ATOM 699 C CA . GLN A 1 90 ? -9.294 7.938 9.425 1.00 92.31 90 GLN A CA 1
ATOM 700 C C . GLN A 1 90 ? -8.144 7.069 8.891 1.00 92.31 90 GLN A C 1
ATOM 702 O O . GLN A 1 90 ? -7.008 7.532 8.762 1.00 92.31 90 GLN A O 1
ATOM 707 N N . LYS A 1 91 ? -8.431 5.813 8.527 1.00 91.19 91 LYS A N 1
ATOM 708 C CA . LYS A 1 91 ? -7.453 4.913 7.899 1.00 91.19 91 LYS A CA 1
ATOM 709 C C . LYS A 1 91 ? -6.965 5.449 6.553 1.00 91.19 91 LYS A C 1
ATOM 711 O O . LYS A 1 91 ? -5.767 5.394 6.291 1.00 91.19 91 LYS A O 1
ATOM 716 N N . VAL A 1 92 ? -7.856 5.992 5.725 1.00 91.00 92 VAL A N 1
ATOM 717 C CA . VAL A 1 92 ? -7.498 6.606 4.436 1.00 91.00 92 VAL A CA 1
ATOM 718 C C . VAL A 1 92 ? -6.647 7.862 4.636 1.00 91.00 92 VAL A C 1
ATOM 720 O O . VAL A 1 92 ? -5.631 8.016 3.959 1.00 91.00 92 VAL A O 1
ATOM 723 N N . GLN A 1 93 ? -6.986 8.725 5.595 1.00 88.69 93 GLN A N 1
ATOM 724 C CA . GLN A 1 93 ? -6.227 9.951 5.869 1.00 88.69 93 GLN A CA 1
ATOM 725 C C . GLN A 1 93 ? -4.759 9.662 6.215 1.00 88.69 93 GLN A C 1
ATOM 727 O O . GLN A 1 93 ? -3.866 10.313 5.675 1.00 88.69 93 GLN A O 1
ATOM 732 N N . VAL A 1 94 ? -4.482 8.633 7.027 1.00 84.50 94 VAL A N 1
ATOM 733 C CA . VAL A 1 94 ? -3.105 8.208 7.362 1.00 84.50 94 VAL A CA 1
ATOM 734 C C . VAL A 1 94 ? -2.276 7.859 6.120 1.00 84.50 94 VAL A C 1
ATOM 736 O O . VAL A 1 94 ? -1.054 8.000 6.142 1.00 84.50 94 VAL A O 1
ATOM 739 N N . LEU A 1 95 ? -2.923 7.397 5.050 1.00 81.94 95 LEU A N 1
ATOM 740 C CA . LEU A 1 95 ? -2.265 7.032 3.797 1.00 81.94 95 LEU A CA 1
ATOM 741 C C . LEU A 1 95 ? -1.995 8.262 2.930 1.00 81.94 95 LEU A C 1
ATOM 743 O O . LEU A 1 95 ? -0.931 8.342 2.331 1.00 81.94 95 LEU A O 1
ATOM 747 N N . ILE A 1 96 ? -2.912 9.235 2.911 1.00 69.06 96 ILE A N 1
ATOM 748 C CA . ILE A 1 96 ? -2.772 10.471 2.124 1.00 69.06 96 ILE A CA 1
ATOM 749 C C . ILE A 1 96 ? -1.609 11.331 2.633 1.00 69.06 96 ILE A C 1
ATOM 751 O O . ILE A 1 96 ? -0.868 11.875 1.827 1.00 69.06 96 ILE A O 1
ATOM 755 N N . PHE A 1 97 ? -1.389 11.416 3.950 1.00 56.28 97 PHE A N 1
ATOM 756 C CA . PHE A 1 97 ? -0.266 12.186 4.518 1.00 56.28 97 PHE A CA 1
ATOM 757 C C . PHE A 1 97 ? 1.122 11.572 4.266 1.00 56.28 97 PHE A C 1
ATOM 759 O O . PHE A 1 97 ? 2.127 12.153 4.675 1.00 56.28 97 PHE A O 1
ATOM 766 N N . LYS A 1 98 ? 1.184 10.386 3.652 1.00 56.31 98 LYS A N 1
ATOM 767 C CA . LYS A 1 98 ? 2.420 9.634 3.396 1.00 56.31 98 LYS A CA 1
ATOM 768 C C . LYS A 1 98 ? 2.706 9.432 1.905 1.00 56.31 98 LYS A C 1
ATOM 770 O O . LYS A 1 98 ? 3.671 8.739 1.590 1.00 56.31 98 LYS A O 1
ATOM 775 N N . VAL A 1 99 ? 1.866 9.988 1.028 1.00 48.59 99 VAL A N 1
ATOM 776 C CA . VAL A 1 99 ? 2.060 10.050 -0.431 1.00 48.59 99 VAL A CA 1
ATOM 777 C C . VAL A 1 99 ? 2.650 11.402 -0.803 1.00 48.59 99 VAL A C 1
ATOM 779 O O . VAL A 1 99 ? 2.199 12.414 -0.223 1.00 48.59 99 VAL A O 1
#

Secondary structure (DSSP, 8-state):
--TTS---TTSTT--SS--GGGS---EEEEEETTSS-S--HHHHHHHHHHHHHHHHTT--EEEEEE-HHHH-HHHHH-GGGGGT-HHHHHHHHHHHTT-

Foldseek 3Di:
DDPVDDDDCPPPPDDPDDDPVRDQQEAEAEFELLDPDGADPVRLVVVLVVVVVCVVVVHHYYYHYPPLLNNDVVCVVPVVCCVVDPSNVVVVVVVVVSD

InterPro domains:
  IPR027417 P-loop containing nucleoside triphosphate hydrolase [G3DSA:3.40.50.300] (2-99)
  IPR027417 P-loop containing nucleoside triphosphate hydrolase [SSF52540] (9-87)

pLDDT: mean 89.93, std 8.7, range [48.59, 97.44]

Organism: Scyliorhinus torazame (NCBI:txid75743)

Sequence (99 aa):
FNTTSPIQTDTKGYIKSATIGERIHCVVYVLDASKPTLLSPEMERKMCTIQSQITDLEIPQVVLLTKVDEACPLVGEDLRNVVWSEHIEQKVQVLIFKV